Protein AF-A0A920TGY0-F1 (afdb_monomer_lite)

Sequence (115 aa):
MFHQQQFNQFCILILVAFFFIGCSTFIKNDISKDDVSVNKKQITPMEVLESSSEVMSNLDTLRFRIVHESGDTELFPGIYIDRMDVSIVFPNEYHVKFYGKGNSNQITKGEIIVF

Foldseek 3Di:
DVVVVVVVVVVVVVVVVVVVVVVVVVVPDPPPDPPPPPPPPPQDPVNVVVVVVVVVVPDQKDWDKDADPDDFDPPDVQWTFGIKIWIDHPDFWTKIWTWTAGPVRDIDIDIDIGD

Structure (mmCIF, N/CA/C/O backbone):
data_AF-A0A920TGY0-F1
#
_entry.id   AF-A0A920TGY0-F1
#
loop_
_atom_site.group_PDB
_atom_site.id
_atom_site.type_symbol
_atom_site.label_atom_id
_atom_site.label_alt_id
_atom_site.label_comp_id
_atom_site.label_asym_id
_atom_site.label_entity_id
_atom_site.label_seq_id
_atom_site.pdbx_PDB_ins_code
_atom_site.Cartn_x
_atom_site.Cartn_y
_atom_site.Cartn_z
_atom_site.occupancy
_atom_site.B_iso_or_equiv
_atom_site.auth_seq_id
_atom_site.auth_comp_id
_atom_site.auth_asym_id
_atom_site.auth_atom_id
_atom_site.pdbx_PDB_model_num
ATOM 1 N N . MET A 1 1 ? 42.545 36.061 -54.801 1.00 51.34 1 MET A N 1
ATOM 2 C CA . MET A 1 1 ? 42.429 34.941 -53.838 1.00 51.34 1 MET A CA 1
ATOM 3 C C . MET A 1 1 ? 42.961 35.264 -52.427 1.00 51.34 1 MET A C 1
ATOM 5 O O . MET A 1 1 ? 42.558 34.589 -51.495 1.00 51.34 1 MET A O 1
ATOM 9 N N . PHE A 1 2 ? 43.778 36.316 -52.225 1.00 49.59 2 PHE A N 1
ATOM 10 C CA . PHE A 1 2 ? 44.311 36.707 -50.899 1.00 49.59 2 PHE A CA 1
ATOM 11 C C . PHE A 1 2 ? 43.338 37.488 -49.986 1.00 49.59 2 PHE A C 1
ATOM 13 O O . PHE A 1 2 ? 43.431 37.390 -48.767 1.00 49.59 2 PHE A O 1
ATOM 20 N N . HIS A 1 3 ? 42.377 38.241 -50.538 1.00 53.88 3 HIS A N 1
ATOM 21 C CA . HIS A 1 3 ? 41.428 39.025 -49.726 1.00 53.88 3 HIS A CA 1
ATOM 22 C C . HIS A 1 3 ? 40.391 38.177 -48.974 1.00 53.88 3 HIS A C 1
ATOM 24 O O . HIS A 1 3 ? 39.941 38.572 -47.903 1.00 53.88 3 HIS A O 1
ATOM 30 N N . GLN A 1 4 ? 40.047 36.992 -49.483 1.00 58.03 4 GLN A N 1
ATOM 31 C CA . GLN A 1 4 ? 39.002 36.155 -48.885 1.00 58.03 4 GLN A CA 1
ATOM 32 C C . GLN A 1 4 ? 39.488 35.402 -47.636 1.00 58.03 4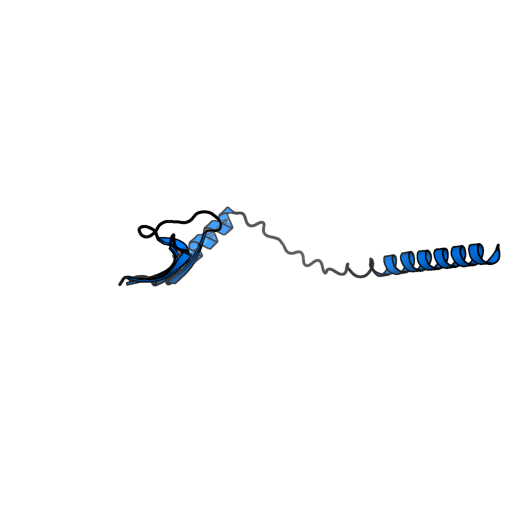 GLN A C 1
ATOM 34 O O . GLN A 1 4 ? 38.725 35.240 -46.689 1.00 58.03 4 GLN A O 1
ATOM 39 N N . GLN A 1 5 ? 40.769 35.013 -47.585 1.00 59.09 5 GLN A N 1
ATOM 40 C CA . GLN A 1 5 ? 41.369 34.415 -46.383 1.00 59.09 5 GLN A CA 1
ATOM 41 C C . GLN A 1 5 ? 41.530 35.435 -45.247 1.00 59.09 5 GLN A C 1
ATOM 43 O O . GLN A 1 5 ? 41.240 35.111 -44.099 1.00 59.09 5 GLN A O 1
ATOM 48 N N . GLN A 1 6 ? 41.916 36.674 -45.568 1.00 59.53 6 GLN A N 1
ATOM 49 C CA . GLN A 1 6 ? 42.059 37.755 -44.584 1.00 59.53 6 GLN A CA 1
ATOM 50 C C . GLN A 1 6 ? 40.704 38.160 -43.979 1.00 59.53 6 GLN A C 1
ATOM 52 O O . GLN A 1 6 ? 40.599 38.341 -42.769 1.00 59.53 6 GLN A O 1
ATOM 57 N N . PHE A 1 7 ? 39.646 38.217 -44.798 1.00 64.56 7 PHE A N 1
ATOM 58 C CA . PHE A 1 7 ? 38.285 38.492 -44.327 1.00 64.56 7 PHE A CA 1
ATOM 59 C C . PHE A 1 7 ? 37.763 37.388 -43.396 1.00 64.56 7 PHE A C 1
ATOM 61 O O . PHE A 1 7 ? 37.232 37.674 -42.326 1.00 64.56 7 PHE A O 1
ATOM 68 N N . ASN A 1 8 ? 37.992 36.120 -43.754 1.00 66.25 8 ASN A N 1
ATOM 69 C CA . ASN A 1 8 ? 37.547 34.986 -42.946 1.00 66.25 8 ASN A CA 1
ATOM 70 C C . ASN A 1 8 ? 38.277 34.917 -41.590 1.00 66.25 8 ASN A C 1
ATOM 72 O O . ASN A 1 8 ? 37.665 34.651 -40.559 1.00 66.25 8 ASN A O 1
ATOM 76 N N . GLN A 1 9 ? 39.576 35.233 -41.569 1.00 70.69 9 GLN A N 1
ATOM 77 C CA . GLN A 1 9 ? 40.363 35.297 -40.336 1.00 70.69 9 GLN A CA 1
ATOM 78 C C . GLN A 1 9 ? 39.906 36.445 -39.416 1.00 70.69 9 GLN A C 1
ATOM 80 O O . GLN A 1 9 ? 39.855 36.273 -38.198 1.00 70.69 9 GLN A O 1
ATOM 85 N N . PHE A 1 10 ? 39.500 37.585 -39.984 1.00 73.94 10 PHE A N 1
ATOM 86 C CA . PHE A 1 10 ? 38.961 38.715 -39.222 1.00 73.94 10 PHE A CA 1
ATOM 87 C C . PHE A 1 10 ? 37.591 38.395 -38.598 1.00 73.94 10 PHE A C 1
ATOM 89 O O . PHE A 1 10 ? 37.355 38.694 -37.427 1.00 73.94 10 PHE A O 1
ATOM 96 N N . CYS A 1 11 ? 36.708 37.715 -39.337 1.00 72.75 11 CYS A N 1
ATOM 97 C CA . CYS A 1 11 ? 35.402 37.283 -38.828 1.00 72.75 11 CYS A CA 1
ATOM 98 C C . CYS A 1 11 ? 35.517 36.281 -37.669 1.00 72.75 11 CYS A C 1
ATOM 100 O O . CYS A 1 11 ? 34.770 36.382 -36.695 1.00 72.75 11 CYS A O 1
ATOM 102 N N . ILE A 1 12 ? 36.473 35.348 -37.738 1.00 77.94 12 ILE A N 1
ATOM 103 C CA . ILE A 1 12 ? 36.719 34.375 -36.664 1.00 77.94 12 ILE A CA 1
ATOM 104 C C . ILE A 1 12 ? 37.184 35.084 -35.384 1.00 77.94 12 ILE A C 1
ATOM 106 O O . ILE A 1 12 ? 36.693 34.773 -34.300 1.00 77.94 12 ILE A O 1
ATOM 110 N N . LEU A 1 13 ? 38.073 36.076 -35.494 1.00 77.12 13 LEU A N 1
ATOM 111 C CA . LEU A 1 13 ? 38.559 36.832 -34.333 1.00 77.12 13 LEU A CA 1
ATOM 112 C C . LEU A 1 13 ? 37.442 37.623 -33.636 1.00 77.12 13 LEU A C 1
ATOM 114 O O . LEU A 1 13 ? 37.391 37.655 -32.406 1.00 77.12 13 LEU A O 1
ATOM 118 N N . ILE A 1 14 ? 36.517 38.205 -34.402 1.00 78.25 14 ILE A N 1
ATOM 119 C CA . ILE A 1 14 ? 35.354 38.916 -33.853 1.00 78.25 14 ILE A CA 1
ATOM 120 C C . ILE A 1 14 ? 34.429 37.952 -33.097 1.00 78.25 14 ILE A C 1
ATOM 122 O O . ILE A 1 14 ? 34.015 38.253 -31.978 1.00 78.25 14 ILE A O 1
ATOM 126 N N . LEU A 1 15 ? 34.137 36.777 -33.664 1.00 73.94 15 LEU A N 1
ATOM 127 C CA . LEU A 1 15 ? 33.286 35.771 -33.016 1.00 73.94 15 LEU A CA 1
ATOM 128 C C . LEU A 1 15 ? 33.881 35.268 -31.695 1.00 73.94 15 LEU A C 1
ATOM 130 O O . LEU A 1 15 ? 33.160 35.132 -30.706 1.00 73.94 15 LEU A O 1
ATOM 134 N N . VAL A 1 16 ? 35.197 35.051 -31.652 1.00 75.75 16 VAL A N 1
ATOM 135 C CA . VAL A 1 16 ? 35.898 34.648 -30.426 1.00 75.75 16 VAL A CA 1
ATOM 136 C C . VAL A 1 16 ? 35.821 35.750 -29.362 1.00 75.75 16 VAL A C 1
ATOM 138 O O . VAL A 1 16 ? 35.541 35.455 -28.201 1.00 75.75 16 VAL A O 1
ATOM 141 N N . ALA A 1 17 ? 35.981 37.023 -29.739 1.00 71.88 17 ALA A N 1
ATOM 142 C CA . ALA A 1 17 ? 35.873 38.144 -28.802 1.00 71.88 17 ALA A CA 1
ATOM 143 C C . ALA A 1 17 ? 34.469 38.261 -28.173 1.00 71.88 17 ALA A C 1
ATOM 145 O O . ALA A 1 17 ? 34.354 38.442 -26.958 1.00 71.88 17 ALA A O 1
ATOM 146 N N . PHE A 1 18 ? 33.401 38.086 -28.961 1.00 70.25 18 PHE A N 1
ATOM 147 C CA . PHE A 1 18 ? 32.027 38.071 -28.437 1.00 70.25 18 PHE A CA 1
ATOM 148 C C . PHE A 1 18 ? 31.769 36.895 -27.486 1.00 70.25 18 PHE A C 1
ATOM 150 O O . PHE A 1 18 ? 31.077 37.066 -26.482 1.00 70.25 18 PHE A O 1
ATOM 157 N N . PHE A 1 19 ? 32.367 35.728 -27.747 1.00 66.25 19 PHE A N 1
ATOM 158 C CA . PHE A 1 19 ? 32.242 34.560 -26.872 1.00 66.25 19 PHE A CA 1
ATOM 159 C C . PHE A 1 19 ? 32.881 34.798 -25.490 1.00 66.25 19 PHE A C 1
ATOM 161 O O . PHE A 1 19 ? 32.287 34.464 -24.465 1.00 66.25 19 PHE A O 1
ATOM 168 N N . PHE A 1 20 ? 34.046 35.455 -25.431 1.00 63.53 20 PHE A N 1
ATOM 169 C CA . PHE A 1 20 ? 34.700 35.794 -24.158 1.00 63.53 20 PHE A CA 1
ATOM 170 C C . PHE A 1 20 ? 33.961 36.885 -23.361 1.00 63.53 20 PHE A C 1
ATOM 172 O O . PHE A 1 20 ? 33.873 36.802 -22.132 1.00 63.53 20 PHE A O 1
ATOM 179 N N . ILE A 1 21 ? 33.376 37.884 -24.031 1.00 65.06 21 ILE A N 1
ATOM 180 C CA . ILE A 1 21 ? 32.598 38.944 -23.361 1.00 65.06 21 ILE A CA 1
ATOM 181 C C . ILE A 1 21 ? 31.255 38.398 -22.837 1.00 65.06 21 ILE A C 1
ATOM 183 O O . ILE A 1 21 ? 30.851 38.729 -21.720 1.00 65.06 21 ILE A O 1
ATOM 187 N N . GLY A 1 22 ? 30.596 37.504 -23.584 1.00 59.69 22 GLY A N 1
ATOM 188 C CA . GLY A 1 22 ? 29.354 36.853 -23.149 1.00 59.69 22 GLY A CA 1
ATOM 189 C C . GLY A 1 22 ? 29.537 35.916 -21.949 1.00 59.69 22 GLY A C 1
ATOM 190 O O . GLY A 1 22 ? 28.667 35.834 -21.087 1.00 59.69 22 GLY A O 1
ATOM 191 N N . CYS A 1 23 ? 30.695 35.261 -21.832 1.00 57.78 23 CYS A N 1
ATOM 192 C CA . CYS A 1 23 ? 30.964 34.339 -20.725 1.00 57.78 23 CYS A CA 1
ATOM 193 C C . CYS A 1 23 ? 31.244 35.069 -19.392 1.00 57.78 23 CYS A C 1
ATOM 195 O O . CYS A 1 23 ? 30.897 34.579 -18.320 1.00 57.78 23 CYS A O 1
ATOM 197 N N . SER A 1 24 ? 31.816 36.279 -19.435 1.00 55.75 24 SER A N 1
ATOM 198 C CA . SER A 1 24 ? 32.146 37.044 -18.218 1.00 55.75 24 SER A CA 1
ATOM 199 C C . SER A 1 24 ? 30.951 37.764 -17.577 1.00 55.75 24 SER A C 1
ATOM 201 O O . SER A 1 24 ? 30.961 38.008 -16.369 1.00 55.75 24 SER A O 1
ATOM 203 N N . THR A 1 25 ? 29.900 38.061 -18.347 1.00 55.75 25 THR A N 1
ATOM 204 C CA . THR A 1 25 ? 28.654 38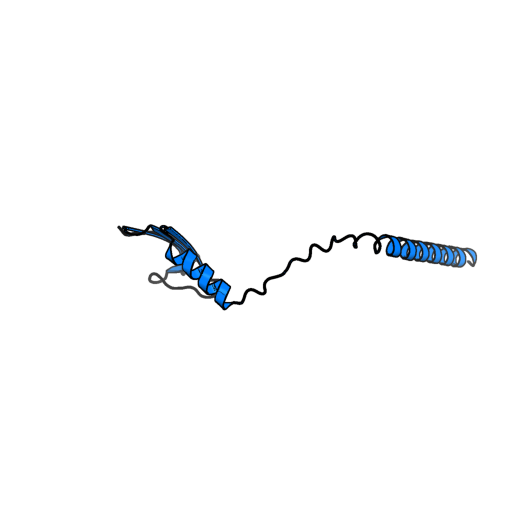.665 -17.834 1.00 55.75 25 THR A CA 1
ATOM 205 C C . THR A 1 25 ? 27.698 37.636 -17.227 1.00 55.75 25 THR A C 1
ATOM 207 O O . THR A 1 25 ? 26.902 37.993 -16.362 1.00 55.75 25 THR A O 1
ATOM 210 N N . PHE A 1 26 ? 27.826 36.356 -17.590 1.00 51.16 26 PHE A N 1
ATOM 211 C CA . PHE A 1 26 ? 27.004 35.274 -17.035 1.00 51.16 26 PHE A CA 1
ATOM 212 C C . PHE A 1 26 ? 27.465 34.799 -15.644 1.00 51.16 26 PHE A C 1
ATOM 214 O O . PHE A 1 26 ? 26.673 34.257 -14.883 1.00 51.16 26 PHE A O 1
ATOM 221 N N . ILE A 1 27 ? 28.731 35.029 -15.275 1.00 51.12 27 ILE A N 1
ATOM 222 C CA . ILE A 1 27 ? 29.312 34.513 -14.019 1.00 51.12 27 ILE A CA 1
ATOM 223 C C . ILE A 1 27 ? 29.082 35.461 -12.822 1.00 51.12 27 ILE A C 1
ATOM 225 O O . ILE A 1 27 ? 29.249 35.064 -11.672 1.00 51.12 27 ILE A O 1
ATOM 229 N N . LYS A 1 28 ? 28.676 36.718 -13.048 1.00 47.66 28 LYS A N 1
ATOM 230 C CA . LYS A 1 28 ? 28.696 37.763 -12.004 1.00 47.66 28 LYS A CA 1
ATOM 231 C C . LYS A 1 28 ? 27.368 38.077 -11.304 1.00 47.66 28 LYS A C 1
ATOM 233 O O . LYS A 1 28 ? 27.334 39.058 -10.569 1.00 47.66 28 LYS A O 1
ATOM 238 N N . ASN A 1 29 ? 26.317 37.272 -11.476 1.00 50.22 29 ASN A N 1
ATOM 239 C CA . ASN A 1 29 ? 24.993 37.584 -10.911 1.00 50.22 29 ASN A CA 1
ATOM 240 C C . ASN A 1 29 ? 24.457 36.639 -9.823 1.00 50.22 29 ASN A C 1
ATOM 242 O O . ASN A 1 29 ? 23.314 36.809 -9.423 1.00 50.22 29 ASN A O 1
ATOM 246 N N . ASP A 1 30 ? 25.258 35.712 -9.285 1.00 50.16 30 ASP A N 1
ATOM 247 C CA . ASP A 1 30 ? 24.726 34.664 -8.391 1.00 50.16 30 ASP A CA 1
ATOM 248 C C . ASP A 1 30 ? 25.323 34.605 -6.975 1.00 50.16 30 ASP A C 1
ATOM 250 O O . ASP A 1 30 ? 25.311 33.554 -6.332 1.00 50.16 30 ASP A O 1
ATOM 254 N N . ILE A 1 31 ? 25.827 35.720 -6.432 1.00 53.16 31 ILE A N 1
ATOM 255 C CA . ILE A 1 31 ? 26.234 35.757 -5.014 1.00 53.16 31 ILE A CA 1
ATOM 256 C C . ILE A 1 31 ? 25.825 37.075 -4.346 1.00 53.16 31 ILE A C 1
ATOM 258 O O . ILE A 1 31 ? 26.647 37.898 -3.960 1.00 53.16 31 ILE A O 1
ATOM 262 N N . SER A 1 32 ? 24.521 37.248 -4.160 1.00 51.25 32 SER A N 1
ATOM 263 C CA . SER A 1 32 ? 24.005 37.831 -2.920 1.00 51.25 32 SER A CA 1
ATOM 264 C C . SER A 1 32 ? 23.069 36.788 -2.323 1.00 51.25 32 SER A C 1
ATOM 266 O O . SER A 1 32 ? 21.867 36.771 -2.569 1.00 51.25 32 SER A O 1
ATOM 268 N N . LYS A 1 33 ? 23.664 35.815 -1.632 1.00 51.25 33 LYS A N 1
ATOM 269 C CA . LYS A 1 33 ? 22.931 34.984 -0.686 1.00 51.25 33 LYS A CA 1
ATOM 270 C C . LYS A 1 33 ? 23.178 35.624 0.663 1.00 51.25 33 LYS A C 1
ATOM 272 O O . LYS A 1 33 ? 24.297 35.568 1.162 1.00 51.25 33 LYS A O 1
ATOM 277 N N . ASP A 1 34 ? 22.154 36.279 1.193 1.00 52.00 34 ASP A N 1
ATOM 278 C CA . ASP A 1 34 ? 22.069 36.533 2.622 1.00 52.00 34 ASP A CA 1
ATOM 279 C C . ASP A 1 34 ? 22.345 35.206 3.334 1.00 52.00 34 ASP A C 1
ATOM 281 O O . ASP A 1 34 ? 21.583 34.243 3.196 1.00 52.00 34 ASP A O 1
ATOM 285 N N . ASP A 1 35 ? 23.465 35.137 4.052 1.00 49.06 35 ASP A N 1
ATOM 286 C CA . ASP A 1 35 ? 23.783 34.038 4.957 1.00 49.06 35 ASP A CA 1
ATOM 287 C C . ASP A 1 35 ? 22.827 34.122 6.156 1.00 49.06 35 ASP A C 1
ATOM 289 O O . ASP A 1 35 ? 23.173 34.527 7.266 1.00 49.06 35 ASP A O 1
ATOM 293 N N . VAL A 1 36 ? 21.573 33.721 5.940 1.00 56.25 36 VAL A N 1
ATOM 294 C CA . VAL A 1 36 ? 20.742 33.213 7.024 1.00 56.25 36 VAL A CA 1
ATOM 295 C C . VAL A 1 36 ? 21.418 31.917 7.439 1.00 56.25 36 VAL A C 1
ATOM 297 O O . VAL A 1 36 ? 21.295 30.905 6.747 1.00 56.25 36 VAL A O 1
ATOM 300 N N . SER A 1 37 ? 22.176 31.944 8.538 1.00 53.28 37 SER A N 1
ATOM 301 C CA . SER A 1 37 ? 22.748 30.730 9.111 1.00 53.28 37 SER A CA 1
ATOM 302 C C . SER A 1 37 ? 21.592 29.834 9.552 1.00 53.28 37 SER A C 1
ATOM 304 O O . SER A 1 37 ? 21.091 29.917 10.676 1.00 53.28 37 SER A O 1
ATOM 306 N N . VAL A 1 38 ? 21.117 28.991 8.640 1.00 59.88 38 VAL A N 1
ATOM 307 C CA . VAL A 1 38 ? 20.222 27.897 8.969 1.00 59.88 38 VAL A CA 1
ATOM 308 C C . VAL A 1 38 ? 21.069 26.982 9.828 1.00 59.88 38 VAL A C 1
ATOM 310 O O . VAL A 1 38 ? 21.903 26.233 9.319 1.00 59.88 38 VAL A O 1
ATOM 313 N N . ASN A 1 39 ? 20.899 27.093 11.143 1.00 59.28 39 ASN A N 1
ATOM 314 C CA . ASN A 1 39 ? 21.372 26.094 12.079 1.00 59.28 39 ASN A CA 1
ATOM 315 C C . ASN A 1 39 ? 20.633 24.805 11.711 1.00 59.28 39 ASN A C 1
ATOM 317 O O . ASN A 1 39 ? 19.518 24.551 12.169 1.00 59.28 39 ASN A O 1
ATOM 321 N N . LYS A 1 40 ? 21.204 24.052 10.764 1.00 60.97 40 LYS A N 1
ATOM 322 C CA . LYS A 1 40 ? 20.740 22.730 10.376 1.00 60.97 40 LYS A CA 1
ATOM 323 C C . LYS A 1 40 ? 21.006 21.852 11.582 1.00 60.97 40 LYS A C 1
ATOM 325 O O . LYS A 1 40 ? 22.055 21.219 11.665 1.00 60.97 40 LYS A O 1
ATOM 330 N N . LYS A 1 41 ? 20.064 21.849 12.529 1.00 69.62 41 LYS A N 1
ATOM 331 C CA . LYS A 1 41 ? 19.985 20.816 13.553 1.00 69.62 41 LYS A CA 1
ATOM 332 C C . LYS A 1 41 ? 20.107 19.498 12.796 1.00 69.62 41 LYS A C 1
ATOM 334 O O . LYS A 1 41 ? 19.292 19.211 11.921 1.00 69.62 41 LYS A O 1
ATOM 339 N N . GLN A 1 42 ? 21.201 18.786 13.029 1.00 71.25 42 GLN A N 1
ATOM 340 C CA . GLN A 1 42 ? 21.459 17.522 12.366 1.00 71.25 42 GLN A CA 1
ATOM 341 C C . GLN A 1 42 ? 20.470 16.521 12.954 1.00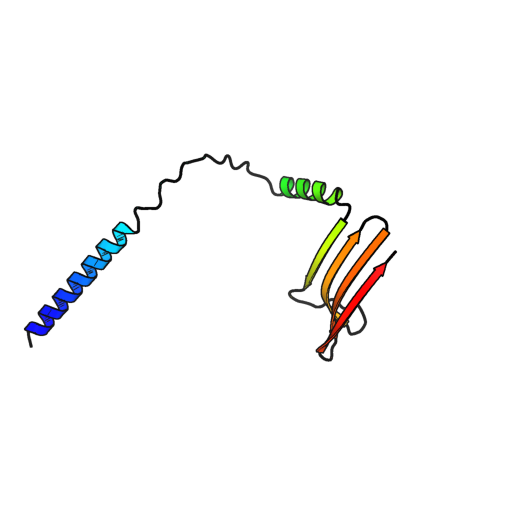 71.25 42 GLN A C 1
ATOM 343 O O . GLN A 1 42 ? 20.678 16.024 14.053 1.00 71.25 42 GLN A O 1
ATOM 348 N N . ILE A 1 43 ? 19.355 16.309 12.257 1.00 76.50 43 ILE A N 1
ATOM 349 C CA . ILE A 1 43 ? 18.343 15.338 12.665 1.00 76.50 43 ILE A CA 1
ATOM 350 C C . ILE A 1 43 ? 18.891 13.954 12.329 1.00 76.50 43 ILE A C 1
ATOM 352 O O . ILE A 1 43 ? 19.339 13.709 11.203 1.00 76.50 43 ILE A O 1
ATOM 356 N N . THR A 1 44 ? 18.896 13.059 13.309 1.00 84.00 44 THR A N 1
ATOM 357 C CA . THR A 1 44 ? 19.321 11.674 13.098 1.00 84.00 44 THR A CA 1
ATOM 358 C C . THR A 1 44 ? 18.200 10.860 12.443 1.00 84.00 44 THR A C 1
ATOM 360 O O . THR A 1 44 ? 17.022 11.157 12.648 1.00 84.00 44 THR A O 1
ATOM 363 N N . PRO A 1 45 ? 18.514 9.791 11.686 1.00 83.06 45 PRO A N 1
ATOM 364 C CA . PRO A 1 45 ? 17.484 8.906 11.141 1.00 83.06 45 PRO A CA 1
ATOM 365 C C . PRO A 1 45 ? 16.541 8.336 12.211 1.00 83.06 45 PRO A C 1
ATOM 367 O O . PRO A 1 45 ? 15.363 8.146 11.936 1.00 83.06 45 PRO A O 1
ATOM 370 N N . MET A 1 46 ? 17.042 8.107 13.432 1.00 84.25 46 MET A N 1
ATOM 371 C CA . MET A 1 46 ? 16.231 7.600 14.542 1.00 84.25 46 MET A CA 1
ATOM 372 C C . MET A 1 46 ? 15.177 8.615 14.989 1.00 84.25 46 MET A C 1
ATOM 374 O O . MET A 1 46 ? 14.007 8.269 15.090 1.00 84.25 46 MET A O 1
ATOM 378 N N . GLU A 1 47 ? 15.559 9.882 15.164 1.00 81.56 47 GLU A N 1
ATOM 379 C CA . GLU A 1 47 ? 14.616 10.948 15.534 1.00 81.56 47 GLU A CA 1
ATOM 380 C C . GLU A 1 47 ? 13.515 11.137 14.474 1.00 81.56 47 GLU A C 1
ATOM 382 O O . GLU A 1 47 ? 12.361 11.413 14.806 1.00 81.56 47 GLU A O 1
ATOM 387 N N . VAL A 1 48 ? 13.838 10.954 13.187 1.00 80.88 48 VAL A N 1
ATOM 388 C CA . VAL A 1 48 ? 12.836 10.967 12.105 1.00 80.88 48 VAL A CA 1
ATOM 389 C C . VAL A 1 48 ? 11.875 9.781 12.218 1.00 80.88 48 VAL A C 1
ATOM 391 O O . VAL A 1 48 ? 10.673 9.948 12.021 1.00 80.88 48 VAL A O 1
ATOM 394 N N . LEU A 1 49 ? 12.377 8.586 12.537 1.00 76.56 49 LEU A N 1
ATOM 395 C CA . LEU A 1 49 ? 11.541 7.394 12.688 1.00 76.56 49 LEU A CA 1
ATOM 396 C C . LEU A 1 49 ? 10.618 7.494 13.905 1.00 76.56 49 LEU A C 1
ATOM 398 O O . LEU A 1 49 ? 9.432 7.202 13.782 1.00 76.56 49 LEU A O 1
ATOM 402 N N . GLU A 1 50 ? 11.135 7.945 15.048 1.00 83.88 50 GLU A N 1
ATOM 403 C CA . GLU A 1 50 ? 10.352 8.119 16.276 1.00 83.88 50 GLU A CA 1
ATOM 404 C C . GLU A 1 50 ? 9.241 9.156 16.084 1.00 83.88 50 GLU A C 1
ATOM 406 O O . GLU A 1 50 ? 8.074 8.862 16.347 1.00 83.88 50 GLU A O 1
ATOM 411 N N . SER A 1 51 ? 9.571 10.324 15.523 1.00 80.88 51 SER A N 1
ATOM 412 C CA . SER A 1 51 ? 8.571 11.359 15.224 1.00 80.88 51 SER A CA 1
ATOM 413 C C . SER A 1 51 ? 7.524 10.894 14.207 1.00 80.88 51 SER A C 1
ATOM 415 O O . SER A 1 51 ? 6.338 11.182 14.360 1.00 80.88 51 SER A O 1
ATOM 417 N N . SER A 1 52 ? 7.926 10.126 13.191 1.00 79.06 52 SER A N 1
ATOM 418 C CA . SER A 1 52 ? 6.982 9.561 12.219 1.00 79.06 52 SER A CA 1
ATOM 419 C C . SER A 1 52 ? 6.074 8.505 12.858 1.00 79.06 52 SER A C 1
ATOM 421 O O . SER A 1 52 ? 4.880 8.466 12.568 1.00 79.06 52 SER A O 1
ATOM 423 N N . SER A 1 53 ? 6.617 7.679 13.757 1.00 74.75 53 SER A N 1
ATOM 424 C CA . SER A 1 53 ? 5.864 6.653 14.482 1.00 74.75 53 SER A CA 1
ATOM 425 C C . SER A 1 53 ? 4.809 7.261 15.404 1.00 74.75 53 SER A C 1
ATOM 427 O O . SER A 1 53 ? 3.690 6.757 15.448 1.00 74.75 53 SER A O 1
ATOM 429 N N . GLU A 1 54 ? 5.139 8.339 16.117 1.00 83.06 54 GLU A N 1
ATOM 430 C CA . GLU A 1 54 ? 4.203 9.047 16.999 1.00 83.06 54 GLU A CA 1
ATOM 431 C C . GLU A 1 54 ? 3.026 9.645 16.215 1.00 83.06 54 GLU A C 1
ATOM 433 O O . GLU A 1 54 ? 1.864 9.522 16.612 1.00 83.06 54 GLU A O 1
ATOM 438 N N . VAL A 1 55 ? 3.305 10.243 15.054 1.00 81.31 55 VAL A N 1
ATOM 439 C CA . VAL A 1 55 ? 2.258 10.745 14.156 1.00 81.31 55 VAL A CA 1
ATOM 440 C C . VAL A 1 55 ? 1.392 9.592 13.648 1.00 81.31 55 VAL A C 1
ATOM 442 O O . VAL A 1 55 ? 0.170 9.701 13.679 1.00 81.31 55 VAL A O 1
ATOM 445 N N . MET A 1 56 ? 1.999 8.474 13.234 1.00 75.81 56 MET A N 1
ATOM 446 C CA . MET A 1 56 ? 1.274 7.298 12.738 1.00 75.81 56 MET A CA 1
ATOM 447 C C . MET A 1 56 ? 0.396 6.633 13.806 1.00 75.81 56 MET A C 1
ATOM 449 O O . MET A 1 56 ? -0.687 6.159 13.472 1.00 75.81 56 MET A O 1
ATOM 453 N N . SER A 1 57 ? 0.820 6.611 15.075 1.00 76.38 57 SER A N 1
ATOM 454 C CA . SER A 1 5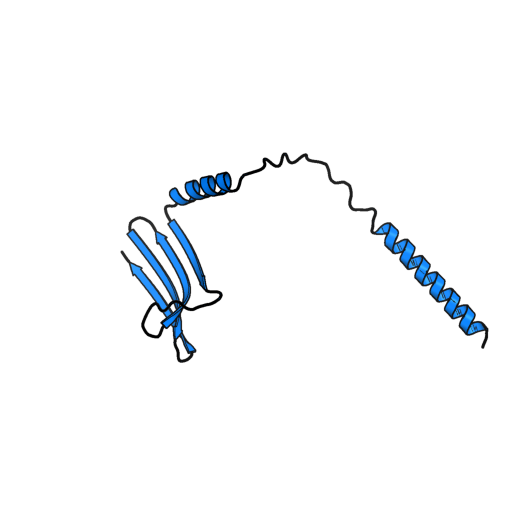7 ? 0.050 5.990 16.164 1.00 76.38 57 SER A CA 1
ATOM 455 C C . SER A 1 57 ? -1.223 6.746 16.543 1.00 76.38 57 SER A C 1
ATOM 457 O O . SER A 1 57 ? -2.108 6.162 17.159 1.00 76.38 57 SER A O 1
ATOM 459 N N . ASN A 1 58 ? -1.324 8.023 16.170 1.00 81.12 58 ASN A N 1
ATOM 460 C CA . ASN A 1 58 ? -2.462 8.885 16.488 1.00 81.12 58 ASN A CA 1
ATOM 461 C C . ASN A 1 58 ? -3.428 9.069 15.300 1.00 81.12 58 ASN A C 1
ATOM 463 O O . ASN A 1 58 ? -4.269 9.965 15.325 1.00 81.12 58 ASN A O 1
ATOM 467 N N . LEU A 1 59 ? -3.294 8.272 14.231 1.00 77.50 59 LEU A N 1
ATOM 468 C CA . LEU A 1 59 ? -4.169 8.357 13.060 1.00 77.50 59 LEU A CA 1
ATOM 469 C C . LEU A 1 59 ? -5.455 7.547 13.261 1.00 77.50 59 LEU A C 1
ATOM 471 O O . LEU A 1 59 ? -5.420 6.321 13.323 1.00 77.50 59 LEU A O 1
ATOM 475 N N . ASP A 1 60 ? -6.600 8.230 13.235 1.00 77.19 60 ASP A N 1
ATOM 476 C CA . ASP A 1 60 ? -7.926 7.589 13.228 1.00 77.19 60 ASP A CA 1
ATOM 477 C C . ASP A 1 60 ? -8.261 6.946 11.870 1.00 77.19 60 ASP A C 1
ATOM 479 O O . ASP A 1 60 ? -8.996 5.959 11.775 1.00 77.19 60 ASP A O 1
ATOM 483 N N . THR A 1 61 ? -7.712 7.514 10.792 1.00 75.81 61 THR A N 1
ATOM 484 C CA . THR A 1 61 ? -7.913 7.041 9.421 1.00 75.81 61 THR A CA 1
ATOM 485 C C . THR A 1 61 ? -6.587 6.913 8.696 1.00 75.81 61 THR A C 1
ATOM 487 O O . THR A 1 61 ? -5.793 7.857 8.678 1.00 75.81 61 THR A O 1
ATOM 490 N N . LEU A 1 62 ? -6.378 5.784 8.025 1.00 76.19 62 LEU A N 1
ATOM 491 C CA . LEU A 1 62 ? -5.189 5.530 7.224 1.00 76.19 62 LEU A CA 1
ATOM 492 C C . LEU A 1 62 ? -5.597 5.205 5.788 1.00 76.19 62 LEU A C 1
ATOM 494 O O . LEU A 1 62 ? -6.312 4.236 5.541 1.00 76.19 62 LEU A O 1
ATOM 498 N N . ARG A 1 63 ? -5.097 5.987 4.828 1.00 77.38 63 ARG A N 1
ATOM 499 C CA . ARG A 1 63 ? -5.218 5.685 3.400 1.00 77.38 63 ARG A CA 1
ATOM 500 C C . ARG A 1 63 ? -3.838 5.490 2.803 1.00 77.38 63 ARG A C 1
ATOM 502 O O . ARG A 1 63 ? -3.020 6.405 2.829 1.00 77.38 63 ARG A O 1
ATOM 509 N N . PHE A 1 64 ? -3.603 4.327 2.216 1.00 77.88 64 PHE A N 1
ATOM 510 C CA . PHE A 1 64 ? -2.336 4.016 1.567 1.00 77.88 64 PHE A CA 1
ATOM 511 C C . PHE A 1 64 ? -2.555 3.264 0.258 1.00 77.88 64 PHE A C 1
ATOM 513 O O . PHE A 1 64 ? -3.599 2.654 0.020 1.00 77.88 64 PHE A O 1
ATOM 520 N N . ARG A 1 65 ? -1.556 3.356 -0.617 1.00 79.88 65 ARG A N 1
ATOM 521 C CA . ARG A 1 65 ? -1.529 2.690 -1.914 1.00 79.88 65 ARG A CA 1
ATOM 522 C C . ARG A 1 65 ? -0.304 1.799 -1.977 1.00 79.88 65 ARG A C 1
ATOM 524 O O . ARG A 1 65 ? 0.801 2.274 -1.733 1.00 79.88 65 ARG A O 1
ATOM 531 N N . ILE A 1 66 ? -0.506 0.552 -2.371 1.00 77.56 66 ILE A N 1
ATOM 532 C CA . ILE A 1 66 ? 0.565 -0.383 -2.703 1.00 77.56 66 ILE A CA 1
ATOM 533 C C . ILE A 1 66 ? 0.633 -0.487 -4.229 1.00 77.56 66 ILE A C 1
ATOM 535 O O . ILE A 1 66 ? -0.387 -0.693 -4.897 1.00 77.56 66 ILE A O 1
ATOM 539 N N . VAL A 1 67 ? 1.835 -0.299 -4.773 1.00 75.81 67 VAL A N 1
ATOM 540 C CA . VAL A 1 67 ? 2.150 -0.454 -6.198 1.00 75.81 67 VAL A CA 1
ATOM 541 C C . VAL A 1 67 ? 3.306 -1.434 -6.309 1.00 75.81 67 VAL A C 1
ATOM 543 O O . VAL A 1 67 ? 4.323 -1.255 -5.642 1.00 75.81 67 VAL A O 1
ATOM 546 N N . HIS A 1 68 ? 3.151 -2.447 -7.151 1.00 72.19 68 HIS A N 1
ATOM 547 C CA . HIS A 1 68 ? 4.223 -3.383 -7.454 1.00 72.19 68 HIS A CA 1
ATOM 548 C C . HIS A 1 68 ? 4.956 -2.919 -8.718 1.00 72.19 68 HIS A C 1
ATOM 550 O O . HIS A 1 68 ? 4.363 -2.847 -9.790 1.00 72.19 68 HIS A O 1
ATOM 556 N N . GLU A 1 69 ? 6.240 -2.560 -8.597 1.00 68.75 69 GLU A N 1
ATOM 557 C CA . GLU A 1 69 ? 7.069 -2.180 -9.758 1.00 68.75 69 GLU A CA 1
ATOM 558 C C . GLU A 1 69 ? 7.599 -3.406 -10.518 1.00 68.75 69 GLU A C 1
ATOM 560 O O . GLU A 1 69 ? 7.808 -3.350 -11.729 1.00 68.75 69 GLU A O 1
ATOM 565 N N . SER A 1 70 ? 7.801 -4.524 -9.813 1.00 61.25 70 SER A N 1
ATOM 566 C CA . SER A 1 70 ? 8.151 -5.816 -10.402 1.00 61.25 70 SER A CA 1
ATOM 567 C C . SER A 1 70 ? 7.624 -6.957 -9.528 1.00 61.25 70 SER A C 1
ATOM 569 O O . SER A 1 70 ? 7.851 -6.962 -8.317 1.00 61.25 70 SER A O 1
A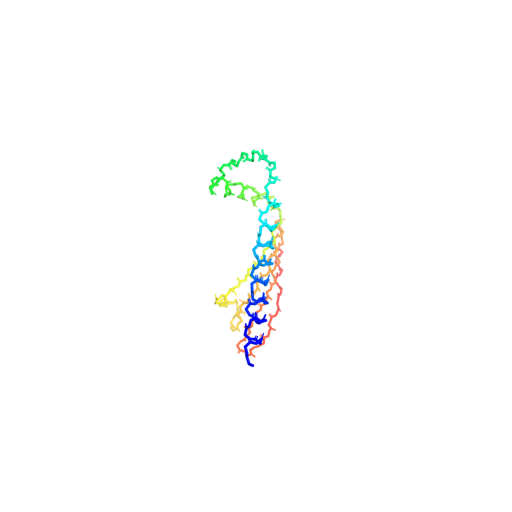TOM 571 N N . GLY A 1 71 ? 6.928 -7.911 -10.150 1.00 61.16 71 GLY A N 1
ATOM 572 C CA . GLY A 1 71 ? 6.321 -9.067 -9.488 1.00 61.16 71 GLY A CA 1
ATOM 573 C C . GLY A 1 71 ? 4.861 -8.839 -9.104 1.00 61.16 71 GLY A C 1
ATOM 574 O O . GLY A 1 71 ? 4.529 -7.848 -8.460 1.00 61.16 71 GLY A O 1
ATOM 575 N N . ASP A 1 72 ? 4.012 -9.797 -9.463 1.00 66.56 72 ASP A N 1
ATOM 576 C CA . ASP A 1 72 ? 2.585 -9.737 -9.183 1.00 66.56 72 ASP A CA 1
ATOM 577 C C . ASP A 1 72 ? 2.239 -10.602 -7.966 1.00 66.56 72 ASP A C 1
ATOM 579 O O . ASP A 1 72 ? 2.690 -11.744 -7.853 1.00 66.56 72 ASP A O 1
ATOM 583 N N . THR A 1 73 ? 1.403 -10.086 -7.062 1.00 70.62 73 THR A N 1
ATOM 584 C CA . THR A 1 73 ? 0.847 -10.897 -5.967 1.00 70.62 73 THR A CA 1
ATOM 585 C C . THR A 1 73 ? -0.469 -11.515 -6.426 1.00 70.62 73 THR A C 1
ATOM 587 O O . THR A 1 73 ? -1.393 -10.793 -6.809 1.00 70.62 73 THR A O 1
ATOM 590 N N . GLU A 1 74 ? -0.565 -12.844 -6.387 1.00 69.69 74 GLU A N 1
ATOM 591 C CA . GLU A 1 74 ? -1.814 -13.556 -6.660 1.00 69.69 74 GLU A CA 1
ATOM 592 C C . GLU A 1 74 ? -2.749 -13.437 -5.447 1.00 69.69 74 GLU A C 1
ATOM 594 O O . GLU A 1 74 ? -2.459 -13.962 -4.372 1.00 69.69 74 GLU A O 1
ATOM 599 N N . LEU A 1 75 ? -3.862 -12.713 -5.608 1.00 71.50 75 LEU A N 1
ATOM 600 C CA . LEU A 1 75 ? -4.864 -12.515 -4.543 1.00 71.50 75 LEU A CA 1
ATOM 601 C C . LEU A 1 75 ? -6.025 -13.511 -4.660 1.00 71.50 75 LEU A C 1
ATOM 603 O O . LEU A 1 75 ? -6.605 -13.921 -3.658 1.00 71.50 75 LEU A O 1
ATOM 607 N N . PHE A 1 76 ? -6.332 -13.926 -5.888 1.00 69.62 76 PHE A N 1
ATOM 608 C CA . PHE A 1 76 ? -7.276 -14.990 -6.216 1.00 69.62 76 PHE A CA 1
ATOM 609 C C . PHE A 1 76 ? -6.701 -15.829 -7.360 1.00 69.62 76 PHE A C 1
ATOM 611 O O . PHE A 1 76 ? -5.920 -15.287 -8.141 1.00 69.62 76 PHE A O 1
ATOM 618 N N . PRO A 1 77 ? -7.116 -17.100 -7.517 1.00 75.00 77 PRO A N 1
ATOM 619 C CA . PRO A 1 77 ? -6.623 -17.965 -8.585 1.00 75.00 77 PRO A CA 1
ATOM 620 C C . PRO A 1 77 ? -6.682 -17.296 -9.968 1.00 75.00 77 PRO A C 1
ATOM 622 O O . PRO A 1 77 ? -7.763 -16.996 -10.479 1.00 75.00 77 PRO A O 1
ATOM 625 N N . GLY A 1 78 ? -5.515 -17.054 -10.567 1.00 75.38 78 GLY A N 1
ATOM 626 C CA . GLY A 1 78 ? -5.363 -16.422 -11.879 1.00 75.38 78 GLY A CA 1
ATOM 627 C C . GLY A 1 78 ? -5.589 -14.905 -11.924 1.00 75.38 78 GLY A C 1
ATOM 628 O O . GLY A 1 78 ? -5.700 -14.359 -13.026 1.00 75.38 78 GLY A O 1
ATOM 629 N N . ILE A 1 79 ? -5.669 -14.226 -10.772 1.00 74.38 79 ILE A N 1
ATOM 630 C CA . ILE A 1 79 ? -5.786 -12.764 -10.658 1.00 74.38 79 ILE A CA 1
ATOM 631 C C . ILE A 1 79 ? -4.559 -12.201 -9.938 1.00 74.38 79 ILE A C 1
ATOM 633 O O . ILE A 1 79 ? -4.397 -12.331 -8.722 1.00 74.38 79 ILE A O 1
ATOM 637 N N . TYR A 1 80 ? -3.748 -11.503 -10.723 1.00 79.69 80 TYR A N 1
ATOM 638 C CA . TYR A 1 80 ? -2.513 -10.844 -10.323 1.00 79.69 80 TYR A CA 1
ATOM 639 C C . TYR A 1 80 ? -2.759 -9.358 -10.080 1.00 79.69 80 TYR A C 1
ATOM 641 O O . TYR A 1 80 ? -3.469 -8.725 -10.858 1.00 79.69 80 TYR A O 1
ATOM 649 N N . ILE A 1 81 ? -2.242 -8.805 -8.982 1.00 77.75 81 ILE A N 1
ATOM 650 C CA . ILE A 1 81 ? -2.539 -7.429 -8.558 1.00 77.75 81 ILE A CA 1
ATOM 651 C C . ILE A 1 81 ? -1.407 -6.490 -8.951 1.00 77.75 81 ILE A C 1
ATOM 653 O O . ILE A 1 81 ? -0.289 -6.633 -8.462 1.00 77.75 81 ILE A O 1
ATOM 657 N N . ASP A 1 82 ? -1.754 -5.455 -9.711 1.00 79.31 82 ASP A N 1
ATOM 658 C CA . ASP A 1 82 ? -0.831 -4.377 -10.077 1.00 79.31 82 ASP A CA 1
ATOM 659 C C . ASP A 1 82 ? -0.884 -3.238 -9.042 1.00 79.31 82 ASP A C 1
ATOM 661 O O . ASP A 1 82 ? 0.109 -2.566 -8.743 1.00 79.31 82 ASP A O 1
ATOM 665 N N . ARG A 1 83 ? -2.087 -2.978 -8.507 1.00 78.50 83 ARG A N 1
ATOM 666 C CA . ARG A 1 83 ? -2.357 -1.866 -7.589 1.00 78.50 83 ARG A CA 1
ATOM 667 C C . ARG A 1 83 ? -3.440 -2.210 -6.573 1.00 78.50 83 ARG A C 1
ATOM 669 O O . ARG A 1 83 ? -4.527 -2.663 -6.938 1.00 78.50 83 ARG A O 1
ATOM 676 N N . MET A 1 84 ? -3.180 -1.848 -5.319 1.00 79.38 84 MET A N 1
ATOM 677 C CA . MET A 1 84 ? -4.133 -1.929 -4.213 1.00 79.38 84 MET A CA 1
ATOM 678 C C . MET A 1 84 ? -4.227 -0.572 -3.505 1.00 79.38 84 MET A C 1
ATOM 680 O O . MET A 1 84 ? -3.216 -0.017 -3.077 1.00 79.38 84 MET A O 1
ATOM 684 N N . ASP A 1 85 ? -5.435 -0.024 -3.398 1.00 80.44 85 ASP A N 1
ATOM 685 C CA . ASP A 1 85 ? -5.745 1.159 -2.595 1.00 80.44 85 ASP A CA 1
ATOM 686 C C . ASP A 1 85 ? -6.517 0.699 -1.350 1.00 80.44 85 ASP A C 1
ATOM 688 O O . ASP A 1 85 ? -7.586 0.098 -1.462 1.00 80.44 85 ASP A O 1
ATOM 692 N N . VAL A 1 86 ? -5.984 0.991 -0.166 1.00 76.12 86 VAL A N 1
ATOM 693 C CA . VAL A 1 86 ? -6.558 0.575 1.117 1.00 76.12 86 VAL A CA 1
ATOM 694 C C . VAL A 1 86 ? -6.931 1.804 1.932 1.00 76.12 86 VAL A C 1
ATOM 696 O O . VAL A 1 86 ? -6.161 2.764 2.018 1.00 76.12 86 VAL A O 1
ATOM 699 N N . SER A 1 87 ? -8.121 1.773 2.524 1.00 77.00 87 SER A N 1
ATOM 700 C CA . SER A 1 87 ? -8.607 2.772 3.466 1.00 77.00 87 SER A CA 1
ATOM 701 C C . SER A 1 87 ? -9.084 2.070 4.730 1.00 77.00 87 SER A C 1
ATOM 703 O O . SER A 1 87 ? -9.997 1.248 4.682 1.00 77.00 87 SER A O 1
ATOM 705 N N . ILE A 1 88 ? -8.460 2.405 5.852 1.00 72.94 88 ILE A N 1
ATOM 706 C CA . ILE A 1 88 ? -8.816 1.914 7.180 1.00 72.94 88 ILE A CA 1
ATOM 707 C C . ILE A 1 88 ? -9.428 3.082 7.943 1.00 72.94 88 ILE A C 1
ATOM 709 O O . ILE A 1 88 ? -8.775 4.115 8.106 1.00 72.94 88 ILE A O 1
ATOM 713 N N . VAL A 1 89 ? -10.674 2.925 8.379 1.00 72.94 89 VAL A N 1
ATOM 714 C CA . VAL A 1 89 ? -11.355 3.847 9.290 1.00 72.94 89 VAL A CA 1
ATOM 715 C C . VAL A 1 89 ? -11.571 3.085 10.589 1.00 72.94 89 VAL A C 1
ATOM 717 O O . VAL A 1 89 ? -12.451 2.226 10.689 1.00 72.94 89 VAL A O 1
ATOM 720 N N . PHE A 1 90 ? -10.719 3.348 11.579 1.00 65.19 90 PHE A N 1
ATOM 721 C CA . PHE A 1 90 ? -10.853 2.700 12.877 1.00 65.19 90 PHE A CA 1
ATOM 722 C C . PHE A 1 90 ? -12.138 3.176 13.574 1.00 65.19 90 PHE A C 1
ATOM 724 O O . PHE A 1 90 ? -12.512 4.342 13.438 1.00 65.19 90 PHE A O 1
ATOM 731 N N . PRO A 1 91 ? -12.823 2.319 14.352 1.00 62.38 91 PRO A N 1
ATOM 732 C CA . PRO A 1 91 ? -12.541 0.901 14.595 1.00 62.38 91 PRO A CA 1
ATOM 733 C C . PRO A 1 91 ? -13.249 -0.081 13.642 1.00 62.38 91 PRO A C 1
ATOM 735 O O . PRO A 1 91 ? -12.970 -1.274 13.719 1.00 62.38 91 PRO A O 1
ATOM 738 N N . ASN A 1 92 ? -14.154 0.380 12.774 1.00 67.19 92 ASN A N 1
ATOM 739 C CA . ASN A 1 92 ? -15.221 -0.491 12.261 1.00 67.19 92 ASN A CA 1
ATOM 740 C C . ASN A 1 92 ? -15.251 -0.683 10.744 1.00 67.19 92 ASN A C 1
ATOM 742 O O . ASN A 1 92 ? -16.070 -1.461 10.276 1.00 67.19 92 ASN A O 1
ATOM 746 N N . GLU A 1 93 ? -14.429 0.013 9.955 1.00 75.19 93 GLU A N 1
ATOM 747 C CA . GLU A 1 93 ? -14.548 -0.095 8.498 1.00 75.19 93 GLU A CA 1
ATOM 748 C C . GLU A 1 93 ? -13.204 -0.258 7.792 1.00 75.19 93 GLU A C 1
ATOM 750 O O . GLU A 1 93 ? -12.286 0.563 7.903 1.00 75.19 93 GLU A O 1
ATOM 755 N N . TYR A 1 94 ? -13.124 -1.320 6.992 1.00 78.06 94 TYR A N 1
ATOM 756 C CA . TYR A 1 94 ? -11.998 -1.613 6.118 1.00 78.06 94 TYR A CA 1
ATOM 757 C C . TYR A 1 94 ? -12.470 -1.665 4.668 1.00 78.06 94 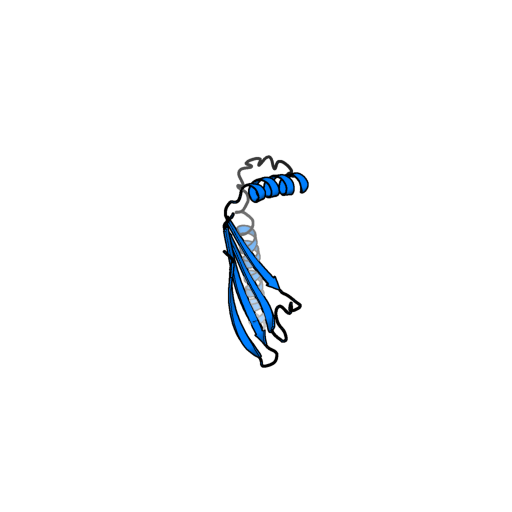TYR A C 1
ATOM 759 O O . TYR A 1 94 ? -13.287 -2.508 4.298 1.00 78.06 94 TYR A O 1
ATOM 767 N N . HIS A 1 95 ? -11.934 -0.763 3.845 1.00 80.94 95 HIS A N 1
ATOM 768 C CA . HIS A 1 95 ? -12.251 -0.658 2.424 1.00 80.94 95 HIS A CA 1
ATOM 769 C C . HIS A 1 95 ? -10.997 -0.931 1.595 1.00 80.94 95 HIS A C 1
ATOM 771 O O . HIS A 1 95 ? -9.998 -0.215 1.693 1.00 80.94 95 HIS A O 1
ATOM 777 N N . VAL A 1 96 ? -11.057 -1.941 0.731 1.00 82.44 96 VAL A N 1
ATOM 778 C CA . VAL A 1 96 ? -9.982 -2.293 -0.205 1.00 82.44 96 VAL A CA 1
ATOM 779 C C . VAL A 1 96 ? -10.486 -2.168 -1.614 1.00 82.44 96 VAL A C 1
ATOM 781 O O . VAL A 1 96 ? -11.448 -2.828 -1.985 1.00 82.44 96 VAL A O 1
ATOM 784 N N . LYS A 1 97 ? -9.771 -1.407 -2.432 1.00 85.62 97 LYS A N 1
ATOM 785 C CA . LYS A 1 97 ? -9.970 -1.354 -3.877 1.00 85.62 97 LYS A CA 1
ATOM 786 C C . LYS A 1 97 ? -8.757 -1.956 -4.550 1.00 85.62 97 LYS A C 1
ATOM 788 O O . LYS A 1 97 ? -7.631 -1.554 -4.269 1.00 85.62 97 LYS A O 1
ATOM 793 N N . PHE A 1 98 ? -8.977 -2.901 -5.450 1.00 83.19 98 PHE A N 1
ATOM 794 C CA . PHE A 1 98 ? -7.886 -3.548 -6.164 1.00 83.19 98 PHE A CA 1
ATOM 795 C C . PHE A 1 98 ? -8.094 -3.518 -7.671 1.00 83.19 98 PHE A C 1
ATOM 797 O O . PHE A 1 98 ? -9.218 -3.534 -8.183 1.00 83.19 98 PHE A O 1
ATOM 804 N N . TYR A 1 99 ? -6.965 -3.474 -8.365 1.00 85.44 99 TYR A N 1
ATOM 805 C CA . TYR A 1 99 ? -6.858 -3.508 -9.809 1.00 85.44 99 TYR A CA 1
ATOM 806 C C . TYR A 1 99 ? -5.858 -4.601 -10.148 1.00 85.44 99 TYR A C 1
ATOM 808 O O . TYR A 1 99 ? -4.696 -4.532 -9.743 1.00 85.44 99 TYR A O 1
ATOM 816 N N . GLY A 1 100 ? -6.336 -5.615 -10.855 1.00 80.88 100 GLY A N 1
ATOM 817 C CA . GLY A 1 100 ? -5.527 -6.753 -11.242 1.00 80.88 100 GLY A CA 1
ATOM 818 C C . GLY A 1 100 ? -5.720 -7.135 -12.696 1.00 80.88 100 GLY A C 1
ATOM 819 O O . GLY A 1 100 ? -6.695 -6.737 -13.344 1.00 80.88 100 GLY A O 1
ATOM 820 N N . LYS A 1 101 ? -4.784 -7.924 -13.203 1.00 82.25 101 LYS A N 1
ATOM 821 C CA . LYS A 1 101 ? -4.758 -8.411 -14.572 1.00 82.25 101 LYS A CA 1
ATOM 822 C C . LYS A 1 101 ? -4.787 -9.936 -14.570 1.00 82.25 101 LYS A C 1
ATOM 824 O O . LYS A 1 101 ? -3.989 -10.589 -13.909 1.00 82.25 101 LYS A O 1
ATOM 829 N N . GLY A 1 102 ? -5.742 -10.511 -15.293 1.00 74.94 102 GLY A N 1
ATOM 830 C CA . GLY A 1 102 ? -5.820 -11.955 -15.498 1.00 74.94 102 GLY A CA 1
ATOM 831 C C . GLY A 1 102 ? -4.910 -12.430 -16.632 1.00 74.94 102 GLY A C 1
ATOM 832 O O . GLY A 1 102 ? -4.524 -11.650 -17.508 1.00 74.94 102 GLY A O 1
ATOM 833 N N . ASN A 1 103 ? -4.652 -13.739 -16.678 1.00 76.12 103 ASN A N 1
ATOM 834 C CA . ASN A 1 103 ? -3.818 -14.392 -17.703 1.00 76.12 103 ASN A CA 1
ATOM 835 C C . ASN A 1 103 ? -4.245 -14.100 -19.157 1.00 76.12 103 ASN A C 1
ATOM 837 O O . ASN A 1 103 ? -3.426 -14.138 -20.069 1.00 76.12 103 ASN A O 1
ATOM 841 N N . SER A 1 104 ? -5.519 -13.780 -19.391 1.00 79.94 104 SER A N 1
ATOM 842 C CA . SER A 1 104 ? -6.074 -13.418 -20.702 1.00 79.94 104 SER A CA 1
ATOM 843 C C . SER A 1 104 ? -5.940 -11.926 -21.053 1.00 79.94 104 SER A C 1
ATOM 845 O O . SER A 1 104 ? -6.615 -11.451 -21.964 1.00 79.94 104 SER A O 1
ATOM 847 N N . ASN A 1 105 ? -5.108 -11.162 -20.332 1.00 75.38 105 ASN A N 1
ATOM 848 C CA . ASN A 1 105 ? -5.051 -9.692 -20.364 1.00 75.38 105 ASN A CA 1
ATOM 849 C C . ASN A 1 105 ? -6.362 -8.992 -19.954 1.00 75.38 105 ASN A C 1
ATOM 851 O O . ASN A 1 105 ? -6.525 -7.794 -20.193 1.00 75.38 105 ASN A O 1
ATOM 855 N N . GLN A 1 106 ? -7.294 -9.706 -19.321 1.00 80.94 106 GLN A N 1
ATOM 856 C CA . GLN A 1 106 ? -8.506 -9.110 -18.773 1.00 80.94 106 GLN A CA 1
ATOM 857 C C . GLN A 1 106 ? -8.160 -8.240 -17.561 1.00 80.94 106 GLN A C 1
ATOM 859 O O . GLN A 1 106 ? -7.441 -8.678 -16.666 1.00 80.94 106 GLN A O 1
ATOM 864 N N . ILE A 1 107 ? -8.683 -7.014 -17.529 1.00 83.81 107 ILE A N 1
ATOM 865 C CA . ILE A 1 107 ? -8.545 -6.124 -16.374 1.00 83.81 107 ILE A CA 1
ATOM 866 C C . ILE A 1 107 ? -9.703 -6.399 -15.419 1.00 83.81 107 ILE A C 1
ATOM 868 O O . ILE A 1 107 ? -10.866 -6.211 -15.783 1.00 83.81 107 ILE A O 1
ATOM 872 N N . THR A 1 108 ? -9.374 -6.783 -14.192 1.00 83.12 108 THR A N 1
ATOM 873 C CA . THR A 1 108 ? -10.328 -6.999 -13.107 1.00 83.12 108 THR A CA 1
ATOM 874 C C . THR A 1 108 ? -10.217 -5.864 -12.101 1.00 83.12 108 THR A C 1
ATOM 876 O O . THR A 1 108 ? -9.125 -5.465 -11.694 1.00 83.12 108 THR A O 1
ATOM 879 N N . LYS A 1 109 ? -11.368 -5.331 -11.698 1.00 88.56 109 LYS A N 1
ATOM 880 C CA . LYS A 1 109 ? -11.488 -4.311 -10.655 1.00 88.56 109 LYS A CA 1
ATOM 881 C C . LYS A 1 109 ? -12.447 -4.830 -9.600 1.00 88.56 109 LYS A C 1
ATOM 883 O O . LYS A 1 109 ? -13.488 -5.377 -9.962 1.00 88.56 109 LYS A O 1
ATOM 888 N N . GLY A 1 110 ? -12.115 -4.644 -8.331 1.00 86.19 110 GLY A N 1
ATOM 889 C CA . GLY A 1 110 ? -12.972 -5.075 -7.233 1.00 86.19 110 GLY A CA 1
ATOM 890 C C . GLY A 1 110 ? -12.843 -4.193 -6.003 1.00 86.19 110 GLY A C 1
ATOM 891 O O . GLY A 1 110 ? -11.869 -3.453 -5.844 1.00 86.19 110 GLY A O 1
ATOM 892 N N . GLU A 1 111 ? -13.859 -4.281 -5.150 1.00 87.81 111 GLU A N 1
ATOM 893 C CA . GLU A 1 111 ? -13.933 -3.600 -3.863 1.00 87.81 111 GLU A CA 1
ATOM 894 C C . GLU A 1 111 ? -14.338 -4.611 -2.783 1.00 87.81 111 GLU A C 1
ATOM 896 O O . GLU A 1 111 ? -15.278 -5.382 -2.979 1.00 87.81 111 GLU A O 1
ATOM 901 N N . ILE A 1 112 ? -13.605 -4.631 -1.670 1.00 82.44 112 ILE A N 1
ATOM 902 C CA . ILE A 1 112 ? -13.925 -5.408 -0.470 1.00 82.44 112 ILE A CA 1
ATOM 903 C C . ILE A 1 112 ? -14.233 -4.405 0.635 1.00 82.44 112 ILE A C 1
ATOM 905 O O . ILE A 1 112 ? -13.405 -3.540 0.923 1.00 82.44 112 ILE A O 1
ATOM 909 N N . ILE A 1 113 ? -15.410 -4.540 1.242 1.00 82.50 113 ILE A N 1
ATOM 910 C CA . ILE A 1 113 ? -15.852 -3.731 2.378 1.00 82.50 113 ILE A CA 1
ATOM 911 C C . ILE A 1 113 ? -16.122 -4.687 3.537 1.00 82.50 113 ILE A C 1
ATOM 913 O O . ILE A 1 113 ? -16.908 -5.625 3.387 1.00 82.50 113 ILE A O 1
ATOM 917 N N . VAL A 1 114 ? -15.443 -4.475 4.662 1.00 76.00 114 VAL A N 1
ATOM 918 C CA . VAL A 1 114 ? -15.616 -5.253 5.897 1.00 76.00 114 VAL A CA 1
ATOM 919 C C . VAL A 1 114 ? -16.107 -4.311 6.995 1.00 76.00 114 VAL A C 1
ATOM 921 O O . VAL A 1 114 ? -15.523 -3.238 7.170 1.00 76.00 114 VAL A O 1
ATOM 924 N N . PHE A 1 115 ? -17.176 -4.732 7.678 1.00 74.44 115 PHE A N 1
ATOM 925 C CA . PHE A 1 115 ? -17.871 -4.038 8.768 1.00 74.44 115 PHE A CA 1
ATOM 926 C C . PHE A 1 115 ? -17.713 -4.800 10.087 1.00 74.44 115 PHE A C 1
ATOM 928 O O . PHE A 1 115 ? -17.577 -6.047 10.013 1.00 74.44 115 PHE A O 1
#

Radius of gyration: 31.86 Å; chains: 1; bounding box: 62×57×71 Å

Secondary structure (DSSP, 8-state):
-HHHHHHHHHHHHHHHHHHHHHHHHHSSSS--------------HHHHHHHHHHHHHT-SEEEEEEE-SS--EEEETTEEEEEEEEEEETTTEEEEEEEEEETTS-EEEEEEEE-

pLDDT: mean 71.44, std 10.72, range [47.66, 88.56]